Protein AF-A0AAR2JLX1-F1 (afdb_monomer_lite)

InterPro domains:
  IPR000210 BTB/POZ domain [PF00651] (25-121)
  IPR000210 BTB/POZ domain [PS50097] (27-94)
  IPR000210 BTB/POZ domain [SM00225] (27-125)
  IPR011333 SKP1/BTB/POZ domain superfamily [G3DSA:3.30.710.10] (9-150)
  IPR011333 SKP1/BTB/POZ domain superfamily [SSF54695] (21-119)

Radius of gyration: 17.94 Å; chains: 1; bounding box: 48×39×55 Å

pLDDT: mean 76.97, std 19.54, range [30.83, 98.06]

Structure (mmCIF, N/CA/C/O backbone):
data_AF-A0AAR2JLX1-F1
#
_entry.id   AF-A0AAR2JLX1-F1
#
loop_
_atom_site.group_PDB
_atom_site.id
_atom_site.type_symbol
_atom_site.label_atom_id
_atom_site.label_alt_id
_atom_site.label_comp_id
_atom_site.label_asym_id
_atom_site.label_entity_id
_atom_site.label_seq_id
_atom_site.pdbx_PDB_ins_code
_atom_site.Cartn_x
_atom_site.Cartn_y
_atom_site.Cartn_z
_atom_site.occupancy
_atom_site.B_iso_or_equiv
_atom_site.auth_seq_id
_atom_site.auth_comp_id
_atom_site.auth_asym_id
_atom_site.auth_atom_id
_atom_site.pdbx_PDB_model_num
ATOM 1 N N . MET A 1 1 ? 3.690 -23.179 -6.902 1.00 33.06 1 MET A N 1
ATOM 2 C CA . MET A 1 1 ? 3.798 -23.448 -5.448 1.00 33.06 1 MET A CA 1
ATOM 3 C C . MET A 1 1 ? 4.817 -22.566 -4.712 1.00 33.06 1 MET A C 1
ATOM 5 O O . MET A 1 1 ? 4.904 -22.692 -3.502 1.00 33.06 1 MET A O 1
ATOM 9 N N . VAL A 1 2 ? 5.543 -21.647 -5.371 1.00 32.19 2 VAL A N 1
ATOM 10 C CA . VAL A 1 2 ? 6.585 -20.828 -4.705 1.00 32.19 2 VAL A CA 1
ATOM 11 C C . VAL A 1 2 ? 6.014 -19.586 -3.993 1.00 32.19 2 VAL A C 1
ATOM 13 O O . VAL A 1 2 ? 6.498 -19.201 -2.936 1.00 32.19 2 VAL A O 1
ATOM 16 N N . LEU A 1 3 ? 4.914 -19.010 -4.496 1.00 37.53 3 LEU A N 1
ATOM 17 C CA . LEU A 1 3 ? 4.329 -17.784 -3.928 1.00 37.53 3 LEU A CA 1
ATOM 18 C C . LEU A 1 3 ? 3.650 -17.993 -2.561 1.00 37.53 3 LEU A C 1
ATOM 20 O O . LEU A 1 3 ? 3.734 -17.117 -1.711 1.00 37.53 3 LEU A O 1
ATOM 24 N N . GLN A 1 4 ? 3.051 -19.159 -2.290 1.00 32.75 4 GLN A N 1
ATOM 25 C CA . GLN A 1 4 ? 2.422 -19.431 -0.983 1.00 32.75 4 GLN A CA 1
ATOM 26 C C . GLN A 1 4 ? 3.440 -19.464 0.172 1.00 32.75 4 GLN A C 1
ATOM 28 O O . GLN A 1 4 ? 3.112 -19.062 1.285 1.00 32.75 4 GLN A O 1
ATOM 33 N N . GLY A 1 5 ? 4.683 -19.887 -0.093 1.00 30.83 5 GLY A N 1
ATOM 34 C CA . GLY A 1 5 ? 5.767 -19.858 0.896 1.00 30.83 5 GLY A CA 1
ATOM 35 C C . GLY A 1 5 ? 6.330 -18.455 1.144 1.00 30.83 5 GLY A C 1
ATOM 36 O O . GLY A 1 5 ? 6.762 -18.161 2.255 1.00 30.83 5 GLY A O 1
ATOM 37 N N . PHE A 1 6 ? 6.269 -17.575 0.139 1.00 41.97 6 PHE A N 1
ATOM 38 C CA . PHE A 1 6 ? 6.810 -16.214 0.208 1.00 41.97 6 PHE A CA 1
ATOM 39 C C . PHE A 1 6 ? 5.952 -15.268 1.058 1.00 41.97 6 PHE A C 1
ATOM 41 O O . PHE A 1 6 ? 6.485 -14.396 1.736 1.00 41.97 6 PHE A O 1
ATOM 48 N N . PHE A 1 7 ? 4.628 -15.450 1.066 1.00 38.84 7 PHE A N 1
ATOM 49 C CA . PHE A 1 7 ? 3.720 -14.584 1.827 1.00 38.84 7 PHE A CA 1
ATOM 50 C C . PHE A 1 7 ? 3.651 -14.933 3.327 1.00 38.84 7 PHE A C 1
ATOM 52 O O . PHE A 1 7 ? 3.468 -14.043 4.153 1.00 38.84 7 PHE A O 1
ATOM 59 N N . LEU A 1 8 ? 3.859 -16.200 3.712 1.00 36.78 8 LEU A N 1
ATOM 60 C CA . LEU A 1 8 ? 3.614 -16.676 5.086 1.00 36.78 8 LEU A CA 1
ATOM 61 C C . LEU A 1 8 ? 4.825 -16.605 6.039 1.00 36.78 8 LEU A C 1
ATOM 63 O O . LEU A 1 8 ? 4.648 -16.769 7.245 1.00 36.78 8 LEU A O 1
ATOM 67 N N . GLN A 1 9 ? 6.045 -16.336 5.558 1.00 33.31 9 GLN A N 1
ATOM 68 C CA . GLN A 1 9 ? 7.244 -16.294 6.419 1.00 33.31 9 GLN A CA 1
ATOM 69 C C . GLN A 1 9 ? 7.570 -14.911 7.019 1.00 33.31 9 GLN A C 1
ATOM 71 O O . GLN A 1 9 ? 8.511 -14.786 7.803 1.00 33.31 9 GLN A O 1
ATOM 76 N N . ASN A 1 10 ? 6.778 -13.874 6.726 1.00 39.72 10 ASN A N 1
ATOM 77 C CA . ASN A 1 10 ? 7.128 -12.477 7.030 1.00 39.72 10 ASN A CA 1
ATOM 78 C C . ASN A 1 10 ? 6.627 -11.938 8.382 1.00 39.72 10 ASN A C 1
ATOM 80 O O . ASN A 1 10 ? 6.617 -10.731 8.608 1.00 39.72 10 ASN A O 1
ATOM 84 N N . HIS A 1 11 ? 6.281 -12.809 9.333 1.00 36.25 11 HIS A N 1
ATOM 85 C CA . HIS A 1 11 ? 5.738 -12.424 10.646 1.00 36.25 11 HIS A CA 1
ATOM 86 C C . HIS A 1 11 ? 6.759 -11.729 11.591 1.00 36.25 11 HIS A C 1
ATOM 88 O O . HIS A 1 11 ? 6.508 -11.569 12.787 1.00 36.25 11 HIS A O 1
ATOM 94 N N . LYS A 1 12 ? 7.948 -11.330 11.110 1.00 34.88 12 LYS A N 1
ATOM 95 C CA . LYS A 1 12 ? 8.957 -10.650 11.944 1.00 34.88 12 LYS A CA 1
ATOM 96 C C . LYS A 1 12 ? 9.954 -9.791 11.155 1.00 34.88 12 LYS A C 1
ATOM 98 O O . LYS A 1 12 ? 11.158 -9.925 11.351 1.00 34.88 12 LYS A O 1
ATOM 103 N N . PHE A 1 13 ? 9.463 -8.942 10.250 1.00 40.19 13 PHE A N 1
ATOM 104 C CA . PHE A 1 13 ? 10.321 -8.077 9.419 1.00 40.19 13 PHE A CA 1
ATOM 105 C C . PHE A 1 13 ? 10.056 -6.574 9.539 1.00 40.19 13 PHE A C 1
ATOM 107 O O . PHE A 1 13 ? 10.553 -5.789 8.737 1.00 40.19 13 PHE A O 1
ATOM 114 N N . TYR A 1 14 ? 9.326 -6.156 10.569 1.00 44.81 14 TYR A N 1
ATOM 115 C CA . TYR A 1 14 ? 9.244 -4.749 10.937 1.00 44.81 14 TYR A CA 1
ATOM 116 C C . TYR A 1 14 ? 10.029 -4.548 12.229 1.00 44.81 14 TYR A C 1
ATOM 118 O O . TYR A 1 14 ? 9.744 -5.203 13.229 1.00 44.81 14 TYR A O 1
ATOM 126 N N . ILE A 1 15 ? 10.998 -3.630 12.177 1.00 41.47 15 ILE A N 1
ATOM 127 C CA . ILE A 1 15 ? 11.970 -3.279 13.226 1.00 41.47 15 ILE A CA 1
ATOM 128 C C . ILE A 1 15 ? 13.184 -4.225 13.273 1.00 41.47 15 ILE A C 1
ATOM 130 O O . ILE A 1 15 ? 13.282 -5.076 14.144 1.00 41.47 15 ILE A O 1
ATOM 134 N N . ASP A 1 16 ? 14.094 -4.097 12.300 1.00 33.53 16 ASP A N 1
ATOM 135 C CA . ASP A 1 16 ? 15.551 -4.034 12.530 1.00 33.53 16 ASP A CA 1
ATOM 136 C C . ASP A 1 16 ? 16.298 -3.942 11.186 1.00 33.53 16 ASP A C 1
ATOM 138 O O . ASP A 1 16 ? 16.242 -4.852 10.357 1.00 33.53 16 ASP A O 1
ATOM 142 N N . ASN A 1 17 ? 17.056 -2.853 10.990 1.00 38.09 17 ASN A N 1
ATOM 143 C CA . ASN A 1 17 ? 17.888 -2.586 9.800 1.00 38.09 17 ASN A CA 1
ATOM 144 C C . ASN A 1 17 ? 18.888 -3.713 9.461 1.00 38.09 17 ASN A C 1
ATOM 146 O O . ASN A 1 17 ? 19.422 -3.747 8.360 1.00 38.09 17 ASN A O 1
ATOM 150 N N . ALA A 1 18 ? 19.157 -4.638 10.387 1.00 36.41 18 ALA A N 1
ATOM 151 C CA . ALA A 1 18 ? 20.215 -5.638 10.264 1.00 36.41 18 ALA A CA 1
ATOM 152 C C . ALA A 1 18 ? 19.806 -6.943 9.547 1.00 36.41 18 ALA A C 1
ATOM 154 O O . ALA A 1 18 ? 20.678 -7.751 9.239 1.00 36.41 18 ALA A O 1
ATOM 155 N N . ARG A 1 19 ? 18.510 -7.186 9.280 1.00 36.75 19 ARG A N 1
ATOM 156 C CA . ARG A 1 19 ? 18.042 -8.402 8.566 1.00 36.75 19 ARG A CA 1
ATOM 157 C C . ARG A 1 19 ? 17.584 -8.157 7.127 1.00 36.75 19 ARG A C 1
ATOM 159 O O . ARG A 1 19 ? 17.249 -9.117 6.441 1.00 36.75 19 ARG A O 1
ATOM 166 N N . LEU A 1 20 ? 17.590 -6.906 6.664 1.00 42.59 20 LEU A N 1
ATOM 167 C CA . LEU A 1 20 ? 17.140 -6.530 5.317 1.00 42.59 20 LEU A CA 1
ATOM 168 C C . LEU A 1 20 ? 18.064 -7.037 4.201 1.00 42.59 20 LEU A C 1
ATOM 170 O O . LEU A 1 20 ? 17.582 -7.284 3.103 1.00 42.59 20 LEU A O 1
ATOM 174 N N . GLU A 1 21 ? 19.347 -7.269 4.481 1.00 43.56 21 GLU A N 1
ATOM 175 C CA . GLU A 1 21 ? 20.364 -7.637 3.478 1.00 43.56 21 GLU A CA 1
ATOM 176 C C . GLU A 1 21 ? 20.037 -8.899 2.662 1.00 43.56 21 GLU A C 1
ATOM 178 O O . GLU A 1 21 ? 20.562 -9.069 1.567 1.00 43.56 21 GLU A O 1
ATOM 183 N N . GLN A 1 22 ? 19.176 -9.795 3.160 1.00 40.12 22 GLN A N 1
ATOM 184 C CA . GLN A 1 22 ? 18.898 -11.049 2.458 1.00 40.12 22 GLN A CA 1
ATOM 185 C C . GLN A 1 22 ? 17.761 -10.943 1.427 1.00 40.12 22 GLN A C 1
ATOM 187 O O . GLN A 1 22 ? 17.756 -11.733 0.489 1.00 40.12 22 GLN A O 1
ATOM 192 N N . TRP A 1 23 ? 16.842 -9.972 1.558 1.00 42.66 23 TRP A N 1
ATOM 193 C CA . TRP A 1 23 ? 15.663 -9.805 0.680 1.00 42.66 23 TRP A CA 1
ATOM 194 C C . TRP A 1 23 ? 15.434 -8.355 0.199 1.00 42.66 23 TRP A C 1
ATOM 196 O O . TRP A 1 23 ? 14.462 -8.087 -0.504 1.00 42.66 23 TRP A O 1
ATOM 206 N N . SER A 1 24 ? 16.332 -7.415 0.525 1.00 49.94 24 SER A N 1
ATOM 207 C CA . SER A 1 24 ? 16.341 -6.037 -0.004 1.00 49.94 24 SER A CA 1
ATOM 208 C C . SER A 1 24 ? 16.634 -5.961 -1.505 1.00 49.94 24 SER A C 1
ATOM 210 O O . SER A 1 24 ? 16.338 -4.942 -2.132 1.00 49.94 24 SER A O 1
ATOM 212 N N . VAL A 1 25 ? 17.176 -7.042 -2.078 1.00 51.28 25 VAL A N 1
ATOM 213 C CA . VAL A 1 25 ? 17.671 -7.138 -3.461 1.00 51.28 25 VAL A CA 1
ATOM 214 C C . VAL A 1 25 ? 16.597 -6.814 -4.508 1.00 51.28 25 VAL A C 1
ATOM 216 O O . VAL A 1 25 ? 16.942 -6.327 -5.578 1.00 51.28 25 VAL A O 1
ATOM 219 N N . LEU A 1 26 ? 15.307 -6.976 -4.187 1.00 63.28 26 LEU A N 1
ATOM 220 C CA . LEU A 1 26 ? 14.201 -6.763 -5.133 1.00 63.28 26 LEU A CA 1
ATOM 221 C C . LEU A 1 26 ? 13.278 -5.585 -4.786 1.00 63.28 26 LEU A C 1
ATOM 223 O O . LEU A 1 26 ? 12.247 -5.387 -5.437 1.00 63.28 26 LEU A O 1
ATOM 227 N N . THR A 1 27 ? 13.604 -4.801 -3.752 1.00 77.81 27 THR A N 1
ATOM 228 C CA . THR A 1 27 ? 12.799 -3.615 -3.429 1.00 77.81 27 THR A CA 1
ATOM 229 C C . THR A 1 27 ? 13.052 -2.510 -4.455 1.00 77.81 27 THR A C 1
ATOM 231 O O . THR A 1 27 ? 14.130 -1.925 -4.543 1.00 77.81 27 THR A O 1
ATOM 234 N N . ASP A 1 28 ? 12.032 -2.223 -5.255 1.00 85.56 28 ASP A N 1
ATOM 235 C CA . ASP A 1 28 ? 12.067 -1.286 -6.379 1.00 85.56 28 ASP A CA 1
ATOM 236 C C . ASP A 1 28 ? 11.231 -0.018 -6.129 1.00 85.56 28 ASP A C 1
ATOM 238 O O . ASP A 1 28 ? 11.187 0.869 -6.983 1.00 85.56 28 ASP A O 1
ATOM 242 N N . LEU A 1 29 ? 10.610 0.102 -4.947 1.00 88.88 29 LEU A N 1
ATOM 243 C CA . LEU A 1 29 ? 9.874 1.281 -4.493 1.00 88.88 29 LEU A CA 1
ATOM 244 C C . LEU A 1 29 ? 10.415 1.800 -3.156 1.00 88.88 29 LEU A C 1
ATOM 246 O O . LEU A 1 29 ? 10.454 1.082 -2.157 1.00 88.88 29 LEU A O 1
ATOM 250 N N . THR A 1 30 ? 10.758 3.088 -3.124 1.00 91.81 30 THR A N 1
ATOM 251 C CA . THR A 1 30 ? 11.091 3.835 -1.905 1.00 91.81 30 THR A CA 1
ATOM 252 C C . THR A 1 30 ? 9.988 4.843 -1.582 1.00 91.81 30 THR A C 1
ATOM 254 O O . THR A 1 30 ? 9.637 5.687 -2.403 1.00 91.81 30 THR A O 1
ATOM 257 N N . LEU A 1 31 ? 9.450 4.775 -0.368 1.00 92.44 31 LEU A N 1
ATOM 258 C CA . LEU A 1 31 ? 8.430 5.675 0.169 1.00 92.44 31 LEU A CA 1
ATOM 259 C C . LEU A 1 31 ? 9.104 6.612 1.171 1.00 92.44 31 LEU A C 1
ATOM 261 O O . LEU A 1 31 ? 9.672 6.141 2.154 1.00 92.44 31 LEU A O 1
ATOM 265 N N . VAL A 1 32 ? 9.075 7.922 0.931 1.00 92.88 32 VAL A N 1
ATOM 266 C CA . VAL A 1 32 ? 9.824 8.913 1.725 1.00 92.88 32 VAL A CA 1
ATOM 267 C C . VAL A 1 32 ? 8.864 9.824 2.482 1.00 92.88 32 VAL A C 1
ATOM 269 O O . VAL A 1 32 ? 8.021 10.473 1.871 1.00 92.88 32 VAL A O 1
ATOM 272 N N . LEU A 1 33 ? 9.022 9.910 3.802 1.00 90.62 33 LEU A N 1
ATOM 273 C CA . LEU A 1 33 ? 8.297 10.831 4.684 1.00 90.62 33 LEU A CA 1
ATOM 274 C C . LEU A 1 33 ? 9.082 12.140 4.886 1.00 90.62 33 LEU A C 1
ATOM 276 O O . LEU A 1 33 ? 10.298 12.186 4.699 1.00 90.62 33 LEU A O 1
ATOM 280 N N . GLU A 1 34 ? 8.411 13.200 5.351 1.00 81.06 34 GLU A N 1
ATOM 281 C CA . GLU A 1 34 ? 9.002 14.547 5.489 1.00 81.06 34 GLU A CA 1
ATOM 282 C C . GLU A 1 34 ? 10.263 14.620 6.367 1.00 81.06 34 GLU A C 1
ATOM 284 O O . GLU A 1 34 ? 11.143 15.441 6.126 1.00 81.06 34 GLU A O 1
ATOM 289 N N . LYS A 1 35 ? 10.397 13.747 7.372 1.00 76.50 35 LYS A N 1
ATOM 290 C CA . LYS A 1 35 ? 11.543 13.746 8.304 1.00 76.50 35 LYS A CA 1
ATOM 291 C C . LYS A 1 35 ? 12.742 12.924 7.811 1.00 76.50 35 LYS A C 1
ATOM 293 O O . LYS A 1 35 ? 13.600 12.563 8.610 1.00 76.50 35 LYS A O 1
ATOM 298 N N . GLY A 1 36 ? 12.777 12.570 6.526 1.00 74.06 36 GLY A N 1
ATOM 299 C CA . GLY A 1 36 ? 13.824 11.723 5.943 1.00 74.06 36 GLY A CA 1
ATOM 300 C C . GLY A 1 36 ? 13.703 10.237 6.297 1.00 74.06 36 GLY A C 1
ATOM 301 O O . GLY A 1 36 ? 14.525 9.437 5.858 1.00 74.06 36 GLY A O 1
ATOM 302 N N . LEU A 1 37 ? 12.670 9.851 7.054 1.00 86.31 37 LEU A N 1
ATOM 303 C CA . LEU A 1 37 ? 12.321 8.449 7.256 1.00 86.31 37 LEU A CA 1
ATOM 304 C C . LEU A 1 37 ? 11.843 7.869 5.923 1.00 86.31 37 LEU A C 1
ATOM 306 O O . LEU A 1 37 ? 10.988 8.459 5.262 1.00 86.31 37 LEU A O 1
ATOM 310 N N . SER A 1 38 ? 12.387 6.721 5.537 1.00 86.88 38 SER A N 1
ATOM 311 C CA . SER A 1 38 ? 12.013 6.047 4.300 1.00 86.88 38 SER A CA 1
ATOM 312 C C . SER A 1 38 ? 11.724 4.573 4.530 1.00 86.88 38 SER A C 1
ATOM 314 O O . SER A 1 38 ? 12.248 3.960 5.458 1.00 86.88 38 SER A O 1
ATOM 316 N N . PHE A 1 39 ? 10.853 4.033 3.685 1.00 88.31 39 PHE A N 1
ATOM 317 C CA . PHE A 1 39 ? 10.459 2.633 3.669 1.00 88.31 39 PHE A CA 1
ATOM 318 C C . PHE A 1 39 ? 10.728 2.073 2.281 1.00 88.31 39 PHE A C 1
ATOM 320 O O . PHE A 1 39 ? 10.383 2.702 1.280 1.00 88.31 39 PHE A O 1
ATOM 327 N N . GLN A 1 40 ? 11.325 0.889 2.226 1.00 88.19 40 GLN A N 1
ATOM 328 C CA . GLN A 1 40 ? 11.505 0.146 0.986 1.00 88.19 40 GLN A CA 1
ATOM 329 C C . GLN A 1 40 ? 10.445 -0.946 0.884 1.00 88.19 40 GLN A C 1
ATOM 331 O O . GLN A 1 40 ? 10.089 -1.576 1.880 1.00 88.19 40 GLN A O 1
ATOM 336 N N . SER A 1 41 ? 9.911 -1.147 -0.317 1.00 86.75 41 SER A N 1
ATOM 337 C CA . SER A 1 41 ? 8.908 -2.172 -0.590 1.00 86.75 41 SER A CA 1
ATOM 338 C C . SER A 1 41 ? 8.998 -2.649 -2.038 1.00 86.75 41 SER A C 1
ATOM 340 O O . SER A 1 41 ? 9.588 -1.988 -2.892 1.00 86.75 41 SER A O 1
ATOM 342 N N . HIS A 1 42 ? 8.373 -3.788 -2.317 1.00 87.06 42 HIS A N 1
ATOM 343 C CA . HIS A 1 42 ? 8.111 -4.249 -3.670 1.00 87.06 42 HIS A CA 1
ATOM 344 C C . HIS A 1 42 ? 6.923 -3.465 -4.229 1.00 87.06 42 HIS A C 1
ATOM 346 O O . HIS A 1 42 ? 5.795 -3.577 -3.734 1.00 87.06 42 HIS A O 1
ATOM 352 N N . SER A 1 43 ? 7.179 -2.686 -5.275 1.00 89.88 43 SER A N 1
ATOM 353 C CA . SER A 1 43 ? 6.189 -1.883 -5.991 1.00 89.88 43 SER A CA 1
ATOM 354 C C . SER A 1 43 ? 4.954 -2.708 -6.353 1.00 89.88 43 SER A C 1
ATOM 356 O O . SER A 1 43 ? 3.835 -2.291 -6.079 1.00 89.88 43 SER A O 1
ATOM 358 N N . LEU A 1 44 ? 5.163 -3.920 -6.874 1.00 89.06 44 LEU A N 1
ATOM 359 C CA . LEU A 1 44 ? 4.118 -4.836 -7.325 1.00 89.06 44 LEU A CA 1
ATOM 360 C C . LEU A 1 44 ? 3.219 -5.326 -6.180 1.00 89.06 44 LEU A C 1
ATOM 362 O O . LEU A 1 44 ? 2.003 -5.416 -6.342 1.00 89.06 44 LEU A O 1
ATOM 366 N N . VAL A 1 45 ? 3.798 -5.604 -5.007 1.00 90.62 45 VAL A N 1
ATOM 367 C CA . VAL A 1 45 ? 3.031 -6.026 -3.823 1.00 90.62 45 VAL A CA 1
ATOM 368 C C . VAL A 1 45 ? 2.158 -4.877 -3.333 1.00 90.62 45 VAL A C 1
ATOM 370 O O . VAL A 1 45 ? 0.974 -5.072 -3.066 1.00 90.62 45 VAL A O 1
ATOM 373 N N . LEU A 1 46 ? 2.710 -3.662 -3.260 1.00 93.75 46 LEU A N 1
ATOM 374 C CA . LEU A 1 46 ? 1.925 -2.503 -2.845 1.00 93.75 46 LEU A CA 1
ATOM 375 C C . LEU A 1 46 ? 0.880 -2.120 -3.905 1.00 93.75 46 LEU A C 1
ATOM 377 O O . LEU A 1 46 ? -0.252 -1.803 -3.551 1.00 93.75 46 LEU A O 1
ATOM 381 N N . ALA A 1 47 ? 1.200 -2.231 -5.194 1.00 94.38 47 ALA A N 1
ATOM 382 C CA . ALA A 1 47 ? 0.256 -2.030 -6.290 1.00 94.38 47 ALA A CA 1
ATOM 383 C C . ALA A 1 47 ? -0.941 -2.982 -6.197 1.00 94.38 47 ALA A C 1
ATOM 385 O O . ALA A 1 47 ? -2.067 -2.563 -6.420 1.00 94.38 47 ALA A O 1
ATOM 386 N N . ALA A 1 48 ? -0.765 -4.230 -5.763 1.00 95.19 48 ALA A N 1
ATOM 387 C CA . ALA A 1 48 ? -1.878 -5.170 -5.597 1.00 95.19 48 ALA A CA 1
ATOM 388 C C . ALA A 1 48 ? -3.010 -4.656 -4.678 1.00 95.19 48 ALA A C 1
ATOM 390 O O . ALA A 1 48 ? -4.151 -5.130 -4.752 1.00 95.19 48 ALA A O 1
ATOM 391 N N . VAL A 1 49 ? -2.699 -3.695 -3.801 1.00 96.38 49 VAL A N 1
ATOM 392 C CA . VAL A 1 49 ? -3.653 -3.075 -2.874 1.00 96.38 49 VAL A CA 1
ATOM 393 C C . VAL A 1 49 ? -3.870 -1.576 -3.117 1.00 96.38 49 VAL A C 1
ATOM 395 O O . VAL A 1 49 ? -4.880 -1.051 -2.656 1.00 96.38 49 VAL A O 1
ATOM 398 N N . SER A 1 50 ? -2.956 -0.897 -3.818 1.00 97.69 50 SER A N 1
ATOM 399 C CA . SER A 1 50 ? -2.910 0.562 -3.985 1.00 97.69 50 SER A CA 1
ATOM 400 C C . SER A 1 50 ? -3.148 0.987 -5.431 1.00 97.69 50 SER A C 1
ATOM 402 O O . SER A 1 50 ? -2.332 0.712 -6.311 1.00 97.69 50 SER A O 1
ATOM 404 N N . THR A 1 51 ? -4.204 1.764 -5.670 1.00 96.12 51 THR A N 1
ATOM 405 C CA . THR A 1 51 ? -4.481 2.332 -6.999 1.00 96.12 51 THR A CA 1
ATOM 406 C C . THR A 1 51 ? -3.450 3.383 -7.410 1.00 96.12 51 THR A C 1
ATOM 408 O O . THR A 1 51 ? -3.160 3.533 -8.594 1.00 96.12 51 THR A O 1
ATOM 411 N N . VAL A 1 52 ? -2.869 4.103 -6.443 1.00 96.12 52 VAL A N 1
ATOM 412 C CA . VAL A 1 52 ? -1.819 5.102 -6.697 1.00 96.12 52 VAL A CA 1
ATOM 413 C C . VAL A 1 52 ? -0.559 4.423 -7.219 1.00 96.12 52 VAL A C 1
ATOM 415 O O . VAL A 1 52 ? -0.033 4.827 -8.253 1.00 96.12 52 VAL A O 1
ATOM 418 N N . ILE A 1 53 ? -0.105 3.358 -6.552 1.00 94.56 53 ILE A N 1
ATOM 419 C CA . ILE A 1 53 ? 1.101 2.639 -6.972 1.00 94.56 53 ILE A CA 1
ATOM 420 C C . ILE A 1 53 ? 0.861 1.854 -8.268 1.00 94.56 53 ILE A C 1
ATOM 422 O O . ILE A 1 53 ? 1.764 1.803 -9.096 1.00 94.56 53 ILE A O 1
ATOM 426 N N . GLN A 1 54 ? -0.343 1.310 -8.503 1.00 93.31 54 GLN A N 1
ATOM 427 C CA . GLN A 1 54 ? -0.691 0.717 -9.807 1.00 93.31 54 GLN A CA 1
ATOM 428 C C . GLN A 1 54 ? -0.510 1.715 -10.945 1.00 93.31 54 GLN A C 1
ATOM 430 O O . GLN A 1 54 ? 0.182 1.418 -11.915 1.00 93.31 54 GLN A O 1
ATOM 435 N N . LYS A 1 55 ? -1.091 2.912 -10.804 1.00 92.31 55 LYS A N 1
ATOM 436 C CA . LYS A 1 55 ? -0.977 3.957 -11.820 1.00 92.31 55 LYS A CA 1
ATOM 437 C C . LYS A 1 55 ? 0.480 4.358 -12.041 1.00 92.31 55 LYS A C 1
ATOM 439 O O . LYS A 1 55 ? 0.923 4.442 -13.180 1.00 92.31 55 LYS A O 1
ATOM 444 N N . MET A 1 56 ? 1.238 4.538 -10.958 1.00 91.25 56 MET A N 1
ATOM 445 C CA . MET A 1 56 ? 2.671 4.816 -11.054 1.00 91.25 56 MET A CA 1
ATOM 446 C C . MET A 1 56 ? 3.410 3.719 -11.828 1.00 91.25 56 MET A C 1
ATOM 448 O O . MET A 1 56 ? 4.219 4.043 -12.688 1.00 91.25 56 MET A O 1
ATOM 452 N N . LEU A 1 57 ? 3.130 2.440 -11.547 1.00 88.50 57 LEU A N 1
ATOM 453 C CA . LEU A 1 57 ? 3.724 1.298 -12.249 1.00 88.50 57 LEU A CA 1
ATOM 454 C C . LEU A 1 57 ? 3.370 1.238 -13.732 1.00 88.50 57 LEU A C 1
ATOM 456 O O . LEU A 1 57 ? 4.235 0.895 -14.531 1.00 88.50 57 LEU A O 1
ATOM 460 N N . GLN A 1 58 ? 2.142 1.586 -14.102 1.00 87.19 58 GLN A N 1
ATOM 461 C CA . GLN A 1 58 ? 1.711 1.639 -15.500 1.00 87.19 58 GLN A CA 1
ATOM 462 C C . GLN A 1 58 ? 2.384 2.784 -16.271 1.00 87.19 58 GLN A C 1
ATOM 464 O O . GLN A 1 58 ? 2.706 2.636 -17.444 1.00 87.19 58 GLN A O 1
ATOM 469 N N . GLU A 1 59 ? 2.617 3.920 -15.613 1.00 86.25 59 GLU A N 1
ATOM 470 C CA . GLU A 1 59 ? 3.252 5.111 -16.200 1.00 86.25 59 GLU A CA 1
ATOM 471 C C . GLU A 1 59 ? 4.787 5.095 -16.068 1.00 86.25 59 GLU A C 1
ATOM 473 O O . GLU A 1 59 ? 5.466 6.069 -16.401 1.00 86.25 59 GLU A O 1
ATOM 478 N N . ARG A 1 60 ? 5.347 4.001 -15.547 1.00 79.56 60 ARG A N 1
ATOM 479 C CA . ARG A 1 60 ? 6.757 3.890 -15.190 1.00 79.56 60 ARG A CA 1
ATOM 480 C C . ARG A 1 60 ? 7.671 3.995 -16.404 1.00 79.56 60 ARG A C 1
ATOM 482 O O . ARG A 1 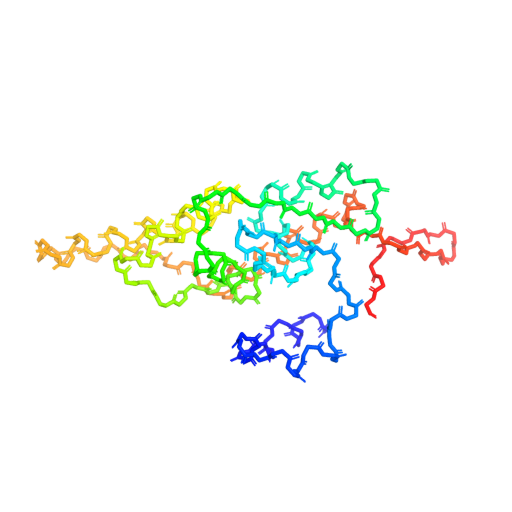60 ? 7.548 3.224 -17.348 1.00 79.56 60 ARG A O 1
ATOM 489 N N . THR A 1 61 ? 8.688 4.846 -16.290 1.00 68.88 61 THR A N 1
ATOM 490 C CA . THR A 1 61 ? 9.813 4.898 -17.238 1.00 68.88 61 THR A CA 1
ATOM 491 C C . THR A 1 61 ? 11.161 4.500 -16.627 1.00 68.88 61 THR A C 1
ATOM 493 O O . THR A 1 61 ? 12.095 4.231 -17.371 1.00 68.88 61 THR A O 1
ATOM 496 N N . GLU A 1 62 ? 11.290 4.468 -15.295 1.00 72.00 62 GLU A N 1
ATOM 497 C CA . GLU A 1 62 ? 12.562 4.225 -14.586 1.00 72.00 62 GLU A CA 1
ATOM 498 C C . GLU A 1 62 ? 12.533 2.956 -13.726 1.00 72.00 62 GLU A C 1
ATOM 500 O O . GLU A 1 62 ? 11.566 2.733 -13.005 1.00 72.00 62 GLU A O 1
ATOM 505 N N . GLU A 1 63 ? 13.627 2.189 -13.683 1.00 69.69 63 GLU A N 1
ATOM 506 C CA . GLU A 1 63 ? 13.775 0.930 -12.920 1.00 69.69 63 GLU A CA 1
ATOM 507 C C . GLU A 1 63 ? 13.698 1.050 -11.390 1.00 69.69 63 GLU A C 1
ATOM 509 O O . GLU A 1 63 ? 13.519 0.042 -10.703 1.00 69.69 63 GLU A O 1
ATOM 514 N N . LYS A 1 64 ? 13.753 2.258 -10.816 1.00 77.38 64 LYS A N 1
ATOM 515 C CA . LYS A 1 64 ? 13.508 2.491 -9.381 1.00 77.38 64 LYS A CA 1
ATOM 516 C C . LYS A 1 64 ? 12.488 3.597 -9.185 1.00 77.38 64 LYS A C 1
ATOM 518 O O . LYS A 1 64 ? 12.576 4.645 -9.805 1.00 77.38 64 LYS A O 1
ATOM 523 N N . MET A 1 65 ? 11.517 3.359 -8.312 1.00 86.38 65 MET A N 1
ATOM 524 C CA . MET A 1 65 ? 10.478 4.326 -7.981 1.00 86.38 65 MET A CA 1
ATOM 525 C C . MET A 1 65 ? 10.731 4.974 -6.634 1.00 86.38 65 MET A C 1
ATOM 527 O O . MET A 1 65 ? 11.088 4.315 -5.658 1.00 86.38 65 MET A O 1
ATOM 531 N N . CYS A 1 66 ? 10.468 6.273 -6.566 1.00 89.81 66 CYS A N 1
ATOM 532 C CA . CYS A 1 66 ? 10.471 7.024 -5.324 1.00 89.81 66 CYS A CA 1
ATOM 533 C C . CYS A 1 66 ? 9.180 7.836 -5.224 1.00 89.81 66 CYS A C 1
ATOM 535 O O . CYS A 1 66 ? 8.878 8.632 -6.112 1.00 89.81 66 CYS A O 1
ATOM 537 N N . LEU A 1 67 ? 8.429 7.647 -4.140 1.00 92.44 67 LEU A N 1
ATOM 538 C CA . LEU A 1 67 ? 7.235 8.428 -3.836 1.00 92.44 67 LEU A CA 1
ATOM 539 C C . LEU A 1 67 ? 7.447 9.179 -2.523 1.00 92.44 67 LEU A C 1
ATOM 541 O O . LEU A 1 67 ? 7.618 8.581 -1.460 1.00 92.44 67 LEU A O 1
ATOM 545 N N . ARG A 1 68 ? 7.421 10.511 -2.604 1.00 94.06 68 ARG A N 1
ATOM 546 C CA . ARG A 1 68 ? 7.404 11.384 -1.427 1.00 94.06 68 ARG A CA 1
ATOM 547 C C . ARG A 1 68 ? 5.970 11.502 -0.936 1.00 94.06 68 ARG A C 1
ATOM 549 O O . ARG A 1 68 ? 5.097 11.916 -1.690 1.00 94.06 68 ARG A O 1
ATOM 556 N N . LEU A 1 69 ? 5.752 11.111 0.309 1.00 94.50 69 LEU A N 1
ATOM 557 C CA . LEU A 1 69 ? 4.448 11.101 0.951 1.00 94.50 69 LEU A CA 1
ATOM 558 C C . LEU A 1 69 ? 4.156 12.463 1.581 1.00 94.50 69 LEU A C 1
ATOM 560 O O . LEU A 1 69 ? 5.071 13.156 2.032 1.00 94.50 69 LEU A O 1
ATOM 564 N N . GLY A 1 70 ? 2.877 12.830 1.618 1.00 92.50 70 GLY A N 1
ATOM 565 C CA . GLY A 1 70 ? 2.422 14.073 2.230 1.00 92.50 70 GLY A CA 1
ATOM 566 C C . GLY A 1 70 ? 2.558 14.078 3.762 1.00 92.50 70 GLY A C 1
ATOM 567 O O . GLY A 1 70 ? 2.638 13.007 4.378 1.00 92.50 70 GLY A O 1
ATOM 568 N N . PRO A 1 71 ? 2.564 15.268 4.395 1.00 92.88 71 PRO A N 1
ATOM 569 C CA . PRO A 1 71 ? 2.678 15.438 5.852 1.00 92.88 71 PRO A CA 1
ATOM 570 C C . PRO A 1 71 ? 1.599 14.705 6.663 1.00 92.88 71 PRO A C 1
ATOM 572 O O . PRO A 1 71 ? 1.774 14.431 7.850 1.00 92.88 71 PRO A O 1
ATOM 575 N N . GLU A 1 72 ? 0.457 14.406 6.049 1.00 93.50 72 GLU A N 1
ATOM 576 C CA . GLU A 1 72 ? -0.663 13.693 6.652 1.00 93.50 72 GLU A CA 1
ATOM 577 C C . GLU A 1 72 ? -0.391 12.201 6.880 1.00 93.50 72 GLU A C 1
ATOM 579 O O . GLU A 1 72 ? -1.074 11.579 7.702 1.00 93.50 72 GLU A O 1
ATOM 584 N N . VAL A 1 73 ? 0.587 11.627 6.173 1.00 94.88 73 VAL A N 1
ATOM 585 C CA . VAL A 1 73 ? 0.937 10.211 6.279 1.00 94.88 73 VAL A CA 1
ATOM 586 C C . VAL A 1 73 ? 1.919 10.029 7.430 1.00 94.88 73 VAL A C 1
ATOM 588 O O . VAL A 1 73 ? 3.060 10.479 7.379 1.00 94.88 73 VAL A O 1
ATOM 591 N N . SER A 1 74 ? 1.490 9.347 8.493 1.00 92.50 74 SER A N 1
ATOM 592 C CA . SER A 1 74 ? 2.388 8.989 9.593 1.00 92.50 74 SER A CA 1
ATOM 593 C C . SER A 1 74 ? 3.169 7.708 9.275 1.00 92.50 74 SER A C 1
ATOM 595 O O . SER A 1 74 ? 2.716 6.856 8.509 1.00 92.50 74 SER A O 1
ATOM 597 N N . GLY A 1 75 ? 4.328 7.528 9.920 1.00 90.12 75 GLY A N 1
ATOM 598 C CA . GLY A 1 75 ? 5.098 6.282 9.821 1.00 90.12 75 GLY A CA 1
ATOM 599 C C . GLY A 1 75 ? 4.321 5.054 10.309 1.00 90.12 75 GLY A C 1
ATOM 600 O O . GLY A 1 75 ? 4.453 3.983 9.726 1.00 90.12 75 GLY A O 1
ATOM 601 N N . LEU A 1 76 ? 3.457 5.216 11.316 1.00 90.62 76 LEU A N 1
ATOM 602 C CA . LEU A 1 76 ? 2.557 4.162 11.790 1.00 90.62 76 LEU A CA 1
ATOM 603 C C . LEU A 1 76 ? 1.497 3.818 10.740 1.00 90.62 76 LEU A C 1
ATOM 605 O O . LEU A 1 76 ? 1.340 2.646 10.407 1.00 90.62 76 LEU A O 1
ATOM 609 N N . GLY A 1 77 ? 0.803 4.818 10.185 1.00 92.81 77 GLY A N 1
ATOM 610 C CA . GLY A 1 77 ? -0.219 4.587 9.164 1.00 92.81 77 GLY A CA 1
ATOM 611 C C . GLY A 1 77 ? 0.365 3.911 7.924 1.00 92.81 77 GLY A C 1
ATOM 612 O O . GLY A 1 77 ? -0.210 2.955 7.408 1.00 92.81 77 GLY A O 1
ATOM 613 N N . LEU A 1 78 ? 1.551 4.352 7.499 1.00 93.69 78 LEU A N 1
ATOM 614 C CA . LEU A 1 78 ? 2.287 3.732 6.402 1.00 93.69 78 LEU A CA 1
ATOM 615 C C . LEU A 1 78 ? 2.684 2.284 6.710 1.00 93.69 78 LEU A C 1
ATOM 617 O O . LEU A 1 78 ? 2.491 1.408 5.870 1.00 93.69 78 LEU A O 1
ATOM 621 N N . SER A 1 79 ? 3.208 2.027 7.911 1.00 90.75 79 SER A N 1
ATOM 622 C CA . SER A 1 79 ? 3.625 0.679 8.318 1.00 90.75 79 SER A CA 1
ATOM 623 C C . SER A 1 79 ? 2.449 -0.293 8.323 1.00 90.75 79 SER A C 1
ATOM 625 O O . SER A 1 79 ? 2.589 -1.400 7.822 1.00 90.75 79 SER A O 1
ATOM 627 N N . ALA A 1 80 ? 1.278 0.133 8.802 1.00 91.56 80 ALA A N 1
ATOM 628 C CA . ALA A 1 80 ? 0.069 -0.688 8.794 1.00 91.56 80 ALA A CA 1
ATOM 629 C C . ALA A 1 80 ? -0.438 -0.987 7.372 1.00 91.56 80 ALA A C 1
ATOM 631 O O . ALA A 1 80 ? -0.855 -2.106 7.082 1.00 91.56 80 ALA A O 1
ATOM 632 N N . VAL A 1 81 ? -0.380 -0.010 6.458 1.00 94.69 81 VAL A N 1
ATOM 633 C CA . VAL A 1 81 ? -0.729 -0.238 5.045 1.00 94.69 81 VAL A CA 1
ATOM 634 C C . VAL A 1 81 ? 0.228 -1.243 4.401 1.00 94.69 81 VAL A C 1
ATOM 636 O O . VAL A 1 81 ? -0.213 -2.123 3.661 1.00 94.69 81 VAL A O 1
ATOM 639 N N . LEU A 1 82 ? 1.528 -1.137 4.687 1.00 92.00 82 LEU A N 1
ATOM 640 C CA . LEU A 1 82 ? 2.514 -2.092 4.187 1.00 92.00 82 LEU A CA 1
ATOM 641 C C . LEU A 1 82 ? 2.305 -3.482 4.803 1.00 92.00 82 LEU A C 1
ATOM 643 O O . LEU A 1 82 ? 2.267 -4.463 4.069 1.00 92.00 82 LEU A O 1
ATOM 647 N N . GLU A 1 83 ? 2.102 -3.582 6.117 1.00 89.19 83 GLU A N 1
ATOM 648 C CA . GLU A 1 83 ? 1.762 -4.838 6.797 1.00 89.19 83 GLU A CA 1
ATOM 649 C C . GLU A 1 83 ? 0.553 -5.508 6.137 1.00 89.19 83 GLU A C 1
ATOM 651 O O . GLU A 1 83 ? 0.617 -6.689 5.790 1.00 89.19 83 GLU A O 1
ATOM 656 N N . PHE A 1 84 ? -0.509 -4.746 5.871 1.00 92.62 84 PHE A N 1
ATOM 657 C CA . PHE A 1 84 ? -1.680 -5.243 5.159 1.00 92.62 84 PHE A CA 1
ATOM 658 C C . PHE A 1 84 ? -1.346 -5.742 3.752 1.00 92.62 84 PHE A C 1
ATOM 660 O O . PHE A 1 84 ? -1.802 -6.817 3.367 1.00 92.62 84 PHE A O 1
ATOM 667 N N . ALA A 1 85 ? -0.527 -5.018 2.986 1.00 91.38 85 A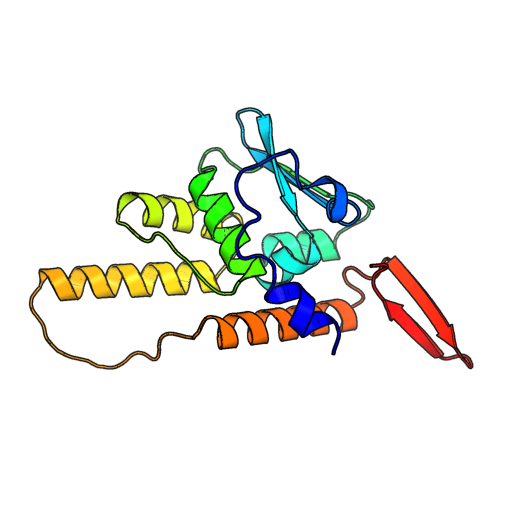LA A N 1
A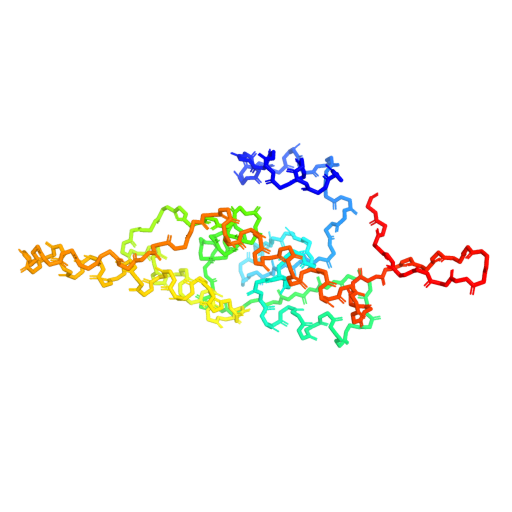TOM 668 C CA . ALA A 1 85 ? -0.138 -5.443 1.642 1.00 91.38 85 ALA A CA 1
ATOM 669 C C . ALA A 1 85 ? 0.584 -6.806 1.641 1.00 91.38 85 ALA A C 1
ATOM 671 O O . ALA A 1 85 ? 0.353 -7.619 0.747 1.00 91.38 85 ALA A O 1
ATOM 672 N N . TYR A 1 86 ? 1.411 -7.077 2.657 1.00 87.00 86 TYR A N 1
ATOM 673 C CA . TYR A 1 86 ? 2.172 -8.328 2.769 1.00 87.00 86 TYR A CA 1
ATOM 674 C C . TYR A 1 86 ? 1.438 -9.463 3.484 1.00 87.00 86 TYR A C 1
ATOM 676 O O . TYR A 1 86 ? 1.787 -10.621 3.276 1.00 87.00 86 TYR A O 1
ATOM 684 N N . THR A 1 87 ? 0.455 -9.169 4.334 1.00 84.81 87 THR A N 1
ATOM 685 C CA . THR A 1 87 ? -0.162 -10.186 5.209 1.00 84.81 87 THR A CA 1
ATOM 686 C C . THR A 1 87 ? -1.668 -10.331 5.027 1.00 84.81 87 THR A C 1
ATOM 688 O O . THR A 1 87 ? -2.247 -11.309 5.490 1.00 84.81 87 THR A O 1
ATOM 691 N N . GLY A 1 88 ? -2.317 -9.369 4.370 1.00 87.38 88 GLY A N 1
ATOM 692 C CA . GLY A 1 88 ? -3.774 -9.268 4.315 1.00 87.38 88 GLY A CA 1
ATOM 693 C C . GLY A 1 88 ? -4.409 -8.895 5.657 1.00 87.38 88 GLY A C 1
ATOM 694 O O . GLY A 1 88 ? -5.633 -8.854 5.753 1.00 87.38 88 GLY A O 1
ATOM 695 N N . ASN A 1 89 ? -3.608 -8.623 6.692 1.00 86.00 89 ASN A N 1
ATOM 696 C CA . ASN A 1 89 ? -4.074 -8.353 8.043 1.00 86.00 89 ASN A CA 1
ATOM 697 C C . ASN A 1 89 ? -3.781 -6.904 8.458 1.00 86.00 89 ASN A C 1
ATOM 699 O O . ASN A 1 89 ? -2.787 -6.314 8.045 1.00 86.00 89 ASN A O 1
ATOM 703 N N . LEU A 1 90 ? -4.643 -6.344 9.305 1.00 84.62 90 LEU A N 1
ATOM 704 C CA . LEU A 1 90 ? -4.416 -5.062 9.973 1.00 84.62 90 LEU A CA 1
ATOM 705 C C . LEU A 1 90 ? -4.419 -5.304 11.478 1.00 84.62 90 LEU A C 1
ATOM 707 O O . LEU A 1 90 ? -5.466 -5.593 12.065 1.00 84.62 90 LEU A O 1
ATOM 711 N N . THR A 1 91 ? -3.249 -5.210 12.104 1.00 75.69 91 THR A N 1
ATOM 712 C CA . THR A 1 91 ? -3.111 -5.330 13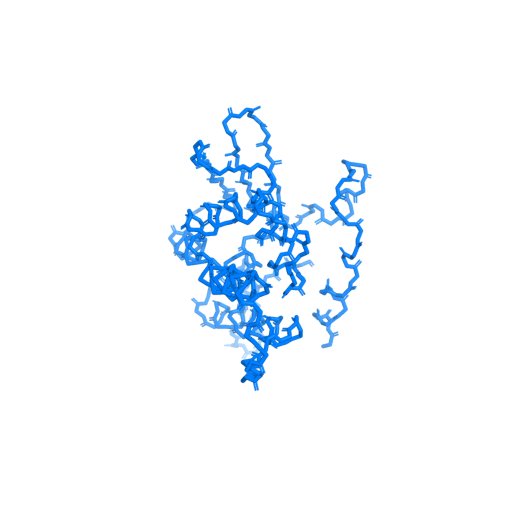.557 1.00 75.69 91 THR A CA 1
ATOM 713 C C . THR A 1 91 ? -3.096 -3.950 14.226 1.00 75.69 91 THR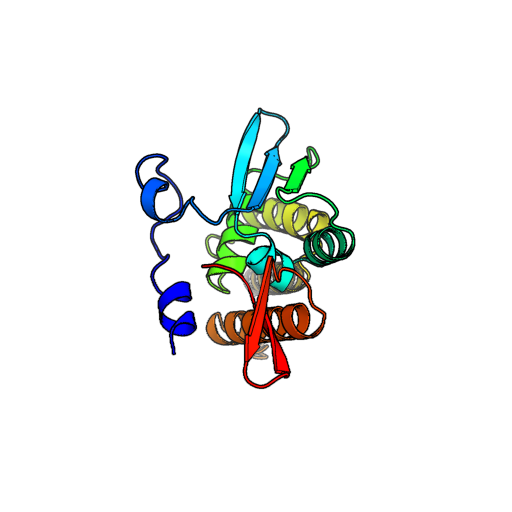 A C 1
ATOM 715 O O . THR A 1 91 ? -2.981 -2.917 13.571 1.00 75.69 91 THR A O 1
ATOM 718 N N . GLY A 1 92 ? -3.291 -3.904 15.550 1.00 67.81 92 GLY A N 1
ATOM 719 C CA . GLY A 1 92 ? -3.104 -2.667 16.324 1.00 67.81 92 GLY A CA 1
ATOM 720 C C . GLY A 1 92 ? -4.139 -1.557 16.082 1.00 67.81 92 GLY A C 1
ATOM 721 O O . GLY A 1 92 ? -3.806 -0.379 16.181 1.00 67.81 92 GLY A O 1
ATOM 722 N N . LEU A 1 93 ? -5.393 -1.902 15.774 1.00 71.44 93 LEU A N 1
ATOM 723 C CA . LEU A 1 93 ? -6.473 -0.940 15.499 1.00 71.44 93 LEU A CA 1
ATOM 724 C C . LEU A 1 93 ? -7.089 -0.355 16.790 1.00 71.44 93 LEU A C 1
ATOM 726 O O . LEU A 1 93 ? -8.234 -0.648 17.147 1.00 71.44 93 LEU A O 1
ATOM 730 N N . ASP A 1 94 ? -6.363 0.505 17.503 1.00 78.12 94 ASP A N 1
ATOM 731 C CA . ASP A 1 94 ? -6.918 1.387 18.539 1.00 78.12 94 ASP A CA 1
ATOM 732 C C . ASP A 1 94 ? -7.537 2.668 17.927 1.00 78.12 94 ASP A C 1
ATOM 734 O O . ASP A 1 94 ? -7.778 2.732 16.724 1.00 78.12 94 ASP A O 1
ATOM 738 N N . ARG A 1 95 ? -8.000 3.631 18.739 1.00 73.50 95 ARG A N 1
ATOM 739 C CA . ARG A 1 95 ? -8.662 4.847 18.210 1.00 73.50 95 ARG A CA 1
ATOM 740 C C . ARG A 1 95 ? -7.677 5.821 17.558 1.00 73.50 95 ARG A C 1
ATOM 742 O O . ARG A 1 95 ? -8.051 6.482 16.595 1.00 73.50 95 ARG A O 1
ATOM 749 N N . GLU A 1 96 ? -6.469 5.939 18.095 1.00 78.50 96 GLU A N 1
ATOM 750 C CA . GLU A 1 96 ? -5.470 6.889 17.611 1.00 78.50 96 GLU A CA 1
ATOM 751 C C . GLU A 1 96 ? -4.785 6.352 16.350 1.00 78.50 96 GLU A C 1
ATOM 753 O O . GLU A 1 96 ? -4.616 7.089 15.375 1.00 78.50 96 GLU A O 1
ATOM 758 N N . SER A 1 97 ? -4.483 5.051 16.326 1.00 87.38 97 SER A N 1
ATOM 759 C CA . SER A 1 97 ? -3.899 4.385 15.163 1.00 87.38 97 SER A CA 1
ATOM 760 C C . SER A 1 97 ? -4.844 4.389 13.960 1.00 87.38 97 SER A C 1
ATOM 762 O O . SER A 1 97 ? -4.405 4.639 12.841 1.00 87.38 97 SER A O 1
ATOM 764 N N . LEU A 1 98 ? -6.153 4.213 14.169 1.00 91.81 98 LEU A N 1
ATOM 765 C CA . LEU A 1 98 ? -7.133 4.111 13.082 1.00 91.81 98 LEU A CA 1
ATOM 766 C C . LEU A 1 98 ? -7.178 5.370 12.204 1.00 91.81 98 LEU A C 1
ATOM 768 O O . LEU A 1 98 ? -7.126 5.260 10.980 1.00 91.81 98 LEU A O 1
ATOM 772 N N . ALA A 1 99 ? -7.178 6.562 12.806 1.00 93.19 99 ALA A N 1
ATOM 773 C CA . ALA A 1 99 ? -7.164 7.817 12.051 1.00 93.19 99 ALA A CA 1
ATOM 774 C C . ALA A 1 99 ? -5.874 7.989 11.228 1.00 93.19 99 ALA A C 1
ATOM 776 O O . ALA A 1 99 ? -5.891 8.543 10.128 1.00 93.19 99 ALA A O 1
ATOM 777 N N . GLN A 1 100 ? -4.740 7.515 11.749 1.00 94.25 100 GLN A N 1
ATOM 778 C CA . GLN A 1 100 ? -3.461 7.557 11.041 1.00 94.25 100 GLN A CA 1
ATOM 779 C C . GLN A 1 100 ? -3.428 6.569 9.866 1.00 94.25 100 GLN A C 1
ATOM 781 O O . GLN A 1 100 ? -2.959 6.917 8.782 1.00 94.25 100 GLN A O 1
ATOM 786 N N . ILE A 1 101 ? -3.973 5.366 10.064 1.00 95.06 101 ILE A N 1
ATOM 787 C CA . ILE A 1 101 ? -4.089 4.329 9.033 1.00 95.06 101 ILE A CA 1
ATOM 788 C C . ILE A 1 101 ? -5.017 4.794 7.911 1.00 95.06 101 ILE A C 1
ATOM 790 O O . ILE A 1 101 ? -4.655 4.683 6.744 1.00 95.06 101 ILE A O 1
ATOM 794 N N . GLN A 1 102 ? -6.164 5.396 8.239 1.00 95.62 102 GLN A N 1
ATOM 795 C CA . GLN A 1 102 ? -7.081 5.958 7.244 1.00 95.62 102 GLN A CA 1
ATOM 796 C C . GLN A 1 102 ? -6.425 7.041 6.388 1.00 95.62 102 GLN A C 1
ATOM 798 O O . GLN A 1 102 ? -6.591 7.027 5.173 1.00 95.62 102 GLN A O 1
ATOM 803 N N . LYS A 1 103 ? -5.659 7.962 6.989 1.00 96.25 103 LYS A N 1
ATOM 804 C CA . LYS A 1 103 ? -4.931 8.995 6.233 1.00 96.25 103 LYS A CA 1
ATOM 805 C C . LYS A 1 103 ? -3.927 8.378 5.262 1.00 96.25 103 LYS A C 1
ATOM 807 O O . LYS A 1 103 ? -3.909 8.756 4.096 1.00 96.25 103 LYS A O 1
ATOM 812 N N . ALA A 1 104 ? -3.140 7.402 5.719 1.00 96.56 104 ALA A N 1
ATOM 813 C CA . ALA A 1 104 ? -2.184 6.697 4.869 1.00 96.56 104 ALA A CA 1
ATOM 814 C C . ALA A 1 104 ? -2.878 5.919 3.739 1.00 96.56 104 ALA A C 1
ATOM 816 O O . ALA A 1 104 ? -2.467 6.008 2.585 1.00 96.56 104 ALA A O 1
ATOM 817 N N . ALA A 1 105 ? -3.953 5.195 4.055 1.00 97.44 105 ALA A N 1
ATOM 818 C CA . ALA A 1 105 ? -4.724 4.421 3.090 1.00 97.44 105 ALA A CA 1
ATOM 819 C C . ALA A 1 105 ? -5.434 5.310 2.065 1.00 97.44 105 ALA A C 1
ATOM 821 O O . ALA A 1 105 ? -5.462 4.973 0.886 1.00 97.44 105 ALA A O 1
ATOM 822 N N . LEU A 1 106 ? -5.966 6.459 2.485 1.00 98.06 106 LEU A N 1
ATOM 823 C CA . LEU A 1 106 ? -6.561 7.438 1.583 1.00 98.06 106 LEU A CA 1
ATOM 824 C C . LEU A 1 106 ? -5.504 8.019 0.642 1.00 98.06 106 LEU A C 1
ATOM 826 O O . LEU A 1 106 ? -5.715 8.036 -0.567 1.00 98.06 106 LEU A O 1
ATOM 830 N N . TYR A 1 107 ? -4.356 8.429 1.188 1.00 97.69 107 TYR A N 1
ATOM 831 C CA . TYR A 1 107 ? -3.251 8.985 0.409 1.00 97.69 107 TYR A CA 1
ATOM 832 C C . TYR A 1 107 ? -2.724 7.995 -0.634 1.00 97.69 107 TYR A C 1
ATOM 834 O O . TYR A 1 107 ? -2.512 8.349 -1.789 1.00 97.69 107 TYR A O 1
ATOM 842 N N . LEU A 1 108 ? -2.534 6.736 -0.233 1.00 97.50 108 LEU A N 1
ATOM 843 C CA . LEU A 1 108 ? -2.036 5.673 -1.103 1.00 97.50 108 LEU A CA 1
ATOM 844 C C . LEU A 1 108 ? -3.139 5.022 -1.950 1.00 97.50 108 LEU A C 1
ATOM 846 O O . LEU A 1 108 ? -2.840 4.125 -2.731 1.00 97.50 108 LEU A O 1
ATOM 850 N N . GLY A 1 109 ? -4.406 5.418 -1.819 1.00 97.81 109 GLY A N 1
ATOM 851 C CA . GLY A 1 109 ? -5.514 4.800 -2.552 1.00 97.81 109 GLY A CA 1
ATOM 852 C C . GLY A 1 109 ? -5.651 3.298 -2.278 1.00 97.81 109 GLY A C 1
ATOM 853 O O . GLY A 1 109 ? -5.638 2.496 -3.209 1.00 97.81 109 GLY A O 1
ATOM 854 N N . VAL A 1 110 ? -5.745 2.910 -1.004 1.00 98.00 110 VAL A N 1
ATOM 855 C CA . VAL A 1 110 ? -5.875 1.516 -0.547 1.00 98.00 110 VAL A CA 1
ATOM 856 C C . VAL A 1 110 ? -7.299 1.268 -0.025 1.00 98.00 110 VAL A C 1
ATOM 858 O O . VAL A 1 110 ? -7.535 1.316 1.186 1.00 98.00 110 VAL A O 1
ATOM 861 N N . PRO A 1 111 ? -8.283 1.018 -0.913 1.00 96.31 111 PRO A N 1
ATOM 862 C CA . PRO A 1 111 ? -9.703 0.978 -0.549 1.00 96.31 111 PRO A CA 1
ATOM 863 C C . PRO A 1 111 ? -10.030 -0.117 0.470 1.00 96.31 111 PRO A C 1
ATOM 865 O O . PRO A 1 111 ? -10.781 0.127 1.408 1.00 96.31 111 PRO A O 1
ATOM 868 N N . ARG A 1 112 ? -9.390 -1.286 0.358 1.00 95.00 112 ARG A N 1
ATOM 869 C CA . ARG A 1 112 ? -9.619 -2.418 1.273 1.00 95.00 112 ARG A CA 1
ATOM 870 C C . ARG A 1 112 ? -9.218 -2.101 2.718 1.00 95.00 112 ARG A C 1
ATOM 872 O O . ARG A 1 112 ? -9.867 -2.560 3.649 1.00 95.00 112 ARG A O 1
ATOM 879 N N . VAL A 1 113 ? -8.195 -1.265 2.921 1.00 95.19 113 VAL A N 1
ATOM 880 C CA . VAL A 1 113 ? -7.830 -0.785 4.266 1.00 95.19 113 VAL A CA 1
ATOM 881 C C . VAL A 1 113 ? -8.866 0.213 4.784 1.00 95.19 113 VAL A C 1
ATOM 883 O O . VAL A 1 113 ? -9.240 0.142 5.950 1.00 95.19 113 VAL A O 1
ATOM 886 N N . LEU A 1 114 ? -9.377 1.109 3.932 1.00 94.81 114 LEU A N 1
ATOM 887 C CA . LEU A 1 114 ? -10.426 2.062 4.320 1.00 94.81 114 LEU A CA 1
ATOM 888 C C . LEU A 1 114 ? -11.726 1.355 4.733 1.00 94.81 114 LEU A C 1
ATOM 890 O O . LEU A 1 114 ? -12.351 1.757 5.715 1.00 94.81 114 LEU A O 1
ATOM 894 N N . GLU A 1 115 ? -12.107 0.296 4.017 1.00 92.94 115 GLU A N 1
ATOM 895 C CA . GLU A 1 115 ? -13.249 -0.561 4.356 1.00 92.94 115 GLU A CA 1
ATOM 896 C C . GLU A 1 115 ? -13.072 -1.199 5.739 1.00 92.94 115 GLU A C 1
ATOM 898 O O . GLU A 1 115 ? -13.930 -1.025 6.605 1.00 92.94 115 GLU A O 1
ATOM 903 N N . LEU A 1 116 ? -11.918 -1.824 5.995 1.00 90.81 116 LEU A N 1
ATOM 904 C CA . LEU A 1 116 ? -11.602 -2.422 7.297 1.00 90.81 116 LEU A CA 1
ATOM 905 C C . LEU A 1 116 ? -11.574 -1.382 8.429 1.00 90.81 116 LEU A C 1
ATOM 907 O O . LEU A 1 116 ? -12.080 -1.639 9.521 1.00 90.81 116 LEU A O 1
ATOM 911 N N . CYS A 1 117 ? -11.036 -0.181 8.189 1.00 91.19 117 CYS A N 1
ATOM 912 C CA . CYS A 1 117 ? -11.080 0.901 9.175 1.00 91.19 117 CYS A CA 1
ATOM 913 C C . CYS A 1 117 ? -12.521 1.312 9.511 1.00 91.19 117 CYS A C 1
ATOM 915 O O . CYS A 1 117 ? -12.832 1.540 10.679 1.00 91.19 117 CYS A O 1
ATOM 917 N N . LYS A 1 118 ? -13.407 1.388 8.511 1.00 90.38 118 LYS A N 1
ATOM 918 C CA . LYS A 1 118 ? -14.822 1.729 8.711 1.00 90.38 118 LYS A CA 1
ATOM 919 C C . LYS A 1 118 ? -15.560 0.651 9.509 1.00 90.38 118 LYS A C 1
ATOM 921 O O . LYS A 1 118 ? -16.298 0.978 10.435 1.00 90.38 118 LYS A O 1
ATOM 926 N N . GLU A 1 119 ? -15.333 -0.623 9.194 1.00 87.81 119 GLU A N 1
ATOM 927 C CA . GLU A 1 119 ? -15.913 -1.748 9.939 1.00 87.81 119 GLU A CA 1
ATOM 928 C C . GLU A 1 119 ? -15.519 -1.713 11.422 1.00 87.81 119 GLU A C 1
ATOM 930 O O . GLU A 1 119 ? -16.355 -1.906 12.307 1.00 87.81 119 GLU A O 1
ATOM 935 N N . GLU A 1 120 ? -14.254 -1.406 11.710 1.00 86.38 120 GLU A N 1
ATOM 936 C CA . GLU A 1 120 ? -13.743 -1.321 13.078 1.00 86.38 120 GLU A CA 1
ATOM 937 C C . GLU A 1 120 ? -14.260 -0.085 13.834 1.00 86.38 120 GLU A C 1
ATOM 939 O O . GLU A 1 120 ? -14.519 -0.164 15.038 1.00 86.38 120 GLU A O 1
ATOM 944 N N . GLU A 1 121 ? -14.476 1.047 13.158 1.00 87.56 121 GLU A N 1
ATOM 945 C CA . GLU A 1 121 ? -15.182 2.194 13.745 1.00 87.56 121 GLU A CA 1
ATOM 946 C C . GLU A 1 121 ? -16.625 1.851 14.113 1.00 87.56 121 GLU A C 1
ATOM 948 O O . GLU A 1 121 ? -17.078 2.164 15.218 1.00 87.56 121 GLU A O 1
ATOM 953 N N . ASP A 1 122 ? -17.349 1.207 13.200 1.00 86.94 122 ASP A N 1
ATOM 954 C CA . ASP A 1 122 ? -18.746 0.844 13.410 1.00 86.94 122 ASP A CA 1
ATOM 955 C C . ASP A 1 122 ? -18.883 -0.203 14.521 1.00 86.94 122 ASP A C 1
ATOM 957 O O . ASP A 1 122 ? -19.791 -0.101 15.350 1.00 86.94 122 ASP A O 1
ATOM 961 N N . ARG A 1 123 ? -17.938 -1.148 14.623 1.00 83.62 123 ARG A N 1
ATOM 962 C CA . ARG A 1 123 ? -17.842 -2.078 15.757 1.00 83.62 123 ARG A CA 1
ATOM 963 C C . ARG A 1 123 ? -17.679 -1.333 17.083 1.00 83.62 123 ARG A C 1
ATOM 965 O O . ARG A 1 123 ? -18.451 -1.569 18.010 1.00 83.62 123 ARG A O 1
ATOM 972 N N . LYS A 1 124 ? -16.736 -0.388 17.163 1.00 81.88 124 LYS A N 1
ATOM 973 C CA . LYS A 1 124 ? -16.488 0.403 18.384 1.00 81.88 124 LYS A CA 1
ATOM 974 C C . LYS A 1 124 ? -17.694 1.257 18.798 1.00 81.88 124 LYS A C 1
ATOM 976 O O . LYS A 1 124 ? -17.921 1.423 19.993 1.00 81.88 124 LYS A O 1
ATOM 981 N N . LYS A 1 125 ? -18.472 1.788 17.844 1.00 82.56 125 LYS A N 1
ATOM 982 C CA . LYS A 1 125 ? -19.723 2.528 18.125 1.00 82.56 125 LYS A CA 1
ATOM 983 C C . LYS A 1 125 ? -20.815 1.611 18.690 1.00 82.56 125 LYS A C 1
ATOM 985 O O . LYS A 1 125 ? -21.494 1.962 19.647 1.00 82.56 125 LYS A O 1
ATOM 990 N N . ARG A 1 126 ? -20.961 0.398 18.146 1.00 80.62 126 ARG A N 1
ATOM 991 C CA . ARG A 1 126 ? -21.934 -0.590 18.656 1.00 80.62 126 ARG A CA 1
ATOM 992 C C . ARG A 1 126 ? -21.589 -1.067 20.068 1.00 80.62 126 ARG A C 1
ATOM 994 O O . ARG A 1 126 ? -22.492 -1.283 20.874 1.00 80.62 126 ARG A O 1
ATOM 1001 N N . GLU A 1 127 ? -20.298 -1.207 20.366 1.00 77.44 127 GLU A N 1
ATOM 1002 C CA . GLU A 1 127 ? -19.799 -1.560 21.701 1.00 77.44 127 GLU A CA 1
ATOM 1003 C C . GLU A 1 127 ? -20.084 -0.465 22.739 1.00 77.44 127 GLU A C 1
ATOM 1005 O O . GLU A 1 127 ? -20.421 -0.795 23.876 1.00 77.44 127 GLU A O 1
ATOM 1010 N N . SER A 1 128 ? -20.022 0.820 22.362 1.00 72.50 128 SER A N 1
ATOM 1011 C CA . SER A 1 128 ? -20.404 1.919 23.263 1.00 72.50 128 SER A CA 1
ATOM 1012 C C . SER A 1 128 ? -21.915 2.040 23.474 1.00 72.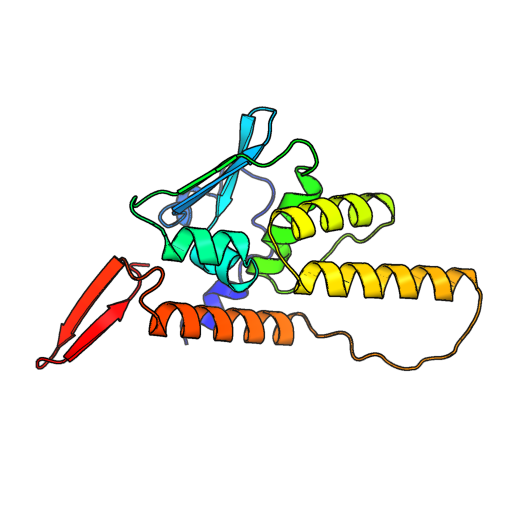50 128 SER A C 1
ATOM 1014 O O . SER A 1 128 ? -22.337 2.439 24.557 1.00 72.50 128 SER A O 1
ATOM 1016 N N . ASP A 1 129 ? -22.722 1.655 22.482 1.00 75.81 129 ASP A N 1
ATOM 1017 C CA . ASP A 1 129 ? -24.185 1.819 22.496 1.00 75.81 129 ASP A CA 1
ATOM 1018 C C . ASP A 1 129 ? -24.942 0.590 23.048 1.00 75.81 129 ASP A C 1
ATOM 1020 O O . ASP A 1 129 ? -26.175 0.556 23.056 1.00 75.81 129 ASP A O 1
ATOM 1024 N N . GLY A 1 130 ? -24.233 -0.454 23.497 1.00 61.19 130 GLY A N 1
ATOM 1025 C CA . GLY A 1 130 ? -24.816 -1.634 24.158 1.00 61.19 130 GLY A CA 1
ATOM 1026 C C . GLY A 1 130 ? -25.728 -2.514 23.283 1.00 61.19 130 GLY A C 1
ATOM 1027 O O . GLY A 1 130 ? -26.353 -3.452 23.786 1.00 61.19 130 GLY A O 1
ATOM 1028 N N . SER A 1 131 ? -25.820 -2.252 21.975 1.00 58.72 131 SER A N 1
ATOM 1029 C CA . SER A 1 131 ? -26.725 -2.958 21.061 1.00 58.72 131 SER A CA 1
ATOM 1030 C C . SER A 1 131 ? -26.126 -4.274 20.551 1.00 58.72 131 SER A C 1
ATOM 1032 O O . SER A 1 131 ? -25.345 -4.304 19.603 1.00 58.72 131 SER A O 1
ATOM 1034 N N . LYS A 1 132 ? -26.558 -5.399 21.139 1.00 52.53 132 LYS A N 1
ATOM 1035 C CA . LYS A 1 132 ? -26.235 -6.779 20.715 1.00 52.53 132 LYS A CA 1
ATOM 1036 C C . LYS A 1 132 ? -27.029 -7.241 19.478 1.00 52.53 132 LYS A C 1
ATOM 1038 O O . LYS A 1 132 ? -27.675 -8.286 19.522 1.00 52.53 132 LYS A O 1
ATOM 1043 N N . LYS A 1 133 ? -27.025 -6.495 18.371 1.00 49.34 133 LYS A N 1
ATOM 1044 C CA . LYS A 1 133 ? -27.512 -7.042 17.091 1.00 49.34 133 LYS A CA 1
ATOM 1045 C C . LYS A 1 133 ? -26.322 -7.505 16.264 1.00 49.34 133 LYS A C 1
ATOM 1047 O O . LYS A 1 133 ? -25.677 -6.722 15.574 1.00 49.34 133 LYS A O 1
ATOM 1052 N N . VAL A 1 134 ? -26.022 -8.792 16.412 1.00 49.41 134 VAL A N 1
ATOM 1053 C CA . VAL A 1 134 ? -25.063 -9.519 15.585 1.00 49.41 134 VAL A CA 1
ATOM 1054 C C . VAL A 1 134 ? -25.741 -9.785 14.242 1.00 49.41 134 VAL A C 1
ATOM 1056 O O . VAL A 1 134 ? -26.381 -10.810 14.048 1.00 49.41 134 VAL A O 1
ATOM 1059 N N . GLU A 1 135 ? -25.650 -8.828 13.324 1.00 49.53 135 GLU A N 1
ATOM 1060 C CA . GLU A 1 135 ? -25.489 -9.214 11.927 1.00 49.53 135 GLU A CA 1
ATOM 1061 C C . GLU A 1 135 ? -23.991 -9.433 11.750 1.00 49.53 135 GLU A C 1
ATOM 1063 O O . GLU A 1 135 ? -23.205 -8.485 11.837 1.00 49.53 135 GLU A O 1
ATOM 1068 N N . GLU A 1 136 ? -23.592 -10.697 11.608 1.00 48.66 136 GLU A N 1
ATOM 1069 C CA . GLU A 1 136 ? -22.239 -11.071 11.210 1.00 48.66 136 GLU A CA 1
ATOM 1070 C C . GLU A 1 136 ? -22.002 -10.525 9.795 1.00 48.66 136 GLU A C 1
ATOM 1072 O O . GLU A 1 136 ? -22.179 -11.225 8.799 1.00 48.66 136 GLU A O 1
ATOM 1077 N N . MET A 1 137 ? -21.623 -9.249 9.674 1.00 50.62 137 MET A N 1
ATOM 1078 C CA . MET A 1 137 ? -20.888 -8.813 8.492 1.00 50.62 137 MET A CA 1
ATOM 1079 C C . MET A 1 137 ? -19.641 -9.687 8.464 1.00 50.62 137 MET A C 1
ATOM 1081 O O . MET A 1 137 ? -18.802 -9.596 9.361 1.00 50.62 137 MET A O 1
ATOM 1085 N N . LYS A 1 138 ? -19.585 -10.612 7.500 1.00 55.44 138 LYS A N 1
ATOM 1086 C CA . LYS A 1 138 ? -18.437 -11.490 7.283 1.00 55.44 138 LYS A CA 1
ATOM 1087 C C . LYS A 1 138 ? -17.196 -10.614 7.168 1.00 55.44 138 LYS A C 1
ATOM 1089 O O . LYS A 1 138 ? -16.982 -9.988 6.134 1.00 55.44 138 LYS A O 1
ATOM 1094 N N . LYS A 1 139 ? -16.400 -10.575 8.236 1.00 65.38 139 LYS A N 1
ATOM 1095 C CA . LYS A 1 139 ? -15.072 -9.979 8.209 1.00 65.38 139 LYS A CA 1
ATOM 1096 C C . LYS A 1 139 ? -14.277 -10.759 7.173 1.00 65.38 139 LYS A C 1
ATOM 1098 O O . LYS A 1 139 ? -14.095 -11.965 7.342 1.00 65.38 139 LYS A O 1
ATOM 1103 N N . ILE A 1 140 ? -13.861 -10.084 6.106 1.00 71.50 140 ILE A N 1
ATOM 1104 C CA . ILE A 1 140 ? -13.021 -10.706 5.085 1.00 71.50 140 ILE A CA 1
ATOM 1105 C C . ILE A 1 140 ? -11.735 -11.153 5.783 1.00 71.50 140 ILE A C 1
ATOM 1107 O O . ILE A 1 140 ? -11.073 -10.348 6.446 1.00 71.50 140 ILE A O 1
ATOM 1111 N N . SER A 1 141 ? -11.418 -12.442 5.699 1.00 85.56 141 SER A N 1
ATOM 1112 C CA . SER A 1 141 ? -10.268 -13.004 6.405 1.00 85.56 141 SER A CA 1
ATOM 1113 C C . SER A 1 141 ? -8.957 -12.510 5.788 1.00 85.56 141 SER A C 1
ATOM 1115 O O . SER A 1 141 ? -8.910 -12.107 4.624 1.00 85.56 141 SER A O 1
ATOM 1117 N N . ALA A 1 142 ? -7.857 -12.575 6.542 1.00 85.88 142 ALA A N 1
ATOM 1118 C CA . ALA A 1 142 ? -6.536 -12.254 5.997 1.00 85.88 142 ALA A CA 1
ATOM 1119 C C . ALA A 1 142 ? -6.188 -13.130 4.774 1.00 85.88 142 ALA A C 1
ATOM 1121 O O . ALA A 1 142 ? -5.571 -12.655 3.823 1.00 85.88 142 ALA A O 1
ATOM 1122 N N . GLU A 1 143 ? -6.651 -14.385 4.758 1.00 86.62 143 GLU A N 1
ATOM 1123 C CA . GLU A 1 143 ? -6.486 -15.300 3.624 1.00 86.62 143 GLU A CA 1
ATOM 1124 C C . GLU A 1 143 ? -7.249 -14.814 2.386 1.00 86.62 143 GLU A C 1
ATOM 1126 O O . GLU A 1 143 ? -6.696 -14.788 1.288 1.00 86.62 143 GLU A O 1
ATOM 1131 N N . GLU A 1 144 ? -8.494 -14.363 2.551 1.00 89.38 144 GLU A N 1
ATOM 1132 C CA . GLU A 1 144 ? -9.296 -13.808 1.457 1.00 89.38 144 GLU A CA 1
ATOM 1133 C C . GLU A 1 144 ? -8.699 -12.496 0.925 1.00 89.38 144 GLU A C 1
ATOM 1135 O O . GLU A 1 144 ? -8.680 -12.267 -0.289 1.00 89.38 144 GLU A O 1
ATOM 1140 N N . GLN A 1 145 ? -8.157 -11.655 1.814 1.00 91.50 145 GLN A N 1
ATOM 1141 C CA . GLN A 1 145 ? -7.426 -10.445 1.430 1.00 91.50 145 GLN A CA 1
ATOM 1142 C C . GLN A 1 145 ? -6.167 -10.778 0.629 1.00 91.50 145 GLN A C 1
ATOM 1144 O O . GLN A 1 145 ? -5.879 -10.114 -0.373 1.00 91.50 145 GLN A O 1
ATOM 1149 N N . MET A 1 146 ? -5.442 -11.819 1.035 1.00 88.75 146 MET A N 1
ATOM 1150 C CA . MET A 1 146 ? -4.250 -12.270 0.330 1.00 88.75 146 MET A CA 1
ATOM 1151 C C . MET A 1 146 ? -4.590 -12.833 -1.048 1.00 88.75 146 MET A C 1
ATOM 1153 O O . MET A 1 146 ? -3.952 -12.483 -2.037 1.00 88.75 146 MET A O 1
ATOM 1157 N N . GLU A 1 147 ? -5.645 -13.639 -1.141 1.00 89.75 147 GLU A N 1
ATOM 1158 C CA . GLU A 1 147 ? -6.113 -14.186 -2.411 1.00 89.75 147 GLU A CA 1
ATOM 1159 C C . GLU A 1 147 ? -6.564 -13.075 -3.372 1.00 89.75 147 GLU A C 1
ATOM 1161 O O . GLU A 1 147 ? -6.282 -13.122 -4.570 1.00 89.75 147 GLU A O 1
ATOM 1166 N N . ALA A 1 148 ? -7.209 -12.025 -2.857 1.00 92.31 148 ALA A N 1
ATOM 1167 C CA . ALA A 1 148 ? -7.519 -10.841 -3.649 1.00 92.31 148 ALA A CA 1
ATOM 1168 C C . ALA A 1 148 ? -6.249 -10.118 -4.136 1.00 92.31 148 ALA A C 1
ATOM 1170 O O . ALA A 1 148 ? -6.180 -9.755 -5.309 1.00 92.31 148 ALA A O 1
ATOM 1171 N N . SER A 1 149 ? -5.222 -9.968 -3.291 1.00 91.50 149 SER A N 1
ATOM 1172 C CA . SER A 1 149 ? -3.931 -9.396 -3.704 1.00 91.50 149 SER A CA 1
ATOM 1173 C C . SER A 1 149 ? -3.240 -10.246 -4.776 1.00 91.50 149 SER A C 1
ATOM 1175 O O . SER A 1 149 ? -2.768 -9.704 -5.771 1.00 91.50 149 SER A O 1
ATOM 1177 N N . LEU A 1 150 ? -3.231 -11.576 -4.637 1.00 89.44 150 LEU A N 1
ATOM 1178 C CA . LEU A 1 150 ? -2.667 -12.488 -5.637 1.00 89.44 150 LEU A CA 1
ATOM 1179 C C . LEU A 1 150 ? -3.391 -12.384 -6.982 1.00 89.44 150 LEU A C 1
ATOM 1181 O O . LEU A 1 150 ? -2.740 -12.383 -8.028 1.00 89.44 150 LEU A O 1
ATOM 1185 N N . ARG A 1 151 ? -4.724 -12.271 -6.971 1.00 92.62 151 ARG A N 1
ATOM 1186 C CA . ARG A 1 151 ? -5.512 -12.021 -8.185 1.00 92.62 151 ARG A CA 1
ATOM 1187 C C . ARG A 1 151 ? -5.131 -10.695 -8.842 1.00 92.62 151 ARG A C 1
ATOM 1189 O O . ARG A 1 151 ? -4.902 -10.686 -10.048 1.00 92.62 151 ARG A O 1
ATOM 1196 N N . SER A 1 152 ? -4.976 -9.622 -8.065 1.00 92.12 152 SER A N 1
ATOM 1197 C CA . SER A 1 152 ? -4.504 -8.331 -8.585 1.00 92.12 152 SER A CA 1
ATOM 1198 C C . SER A 1 152 ? -3.105 -8.428 -9.200 1.00 92.12 152 SER A C 1
ATOM 1200 O O . SER A 1 152 ? -2.895 -7.924 -10.295 1.00 92.12 152 SER A O 1
ATOM 1202 N N . ILE A 1 153 ? -2.157 -9.116 -8.553 1.00 87.75 153 ILE A N 1
ATOM 1203 C CA . ILE A 1 153 ? -0.794 -9.305 -9.089 1.00 87.75 153 ILE A CA 1
ATOM 1204 C C . ILE A 1 153 ? -0.829 -10.042 -10.432 1.00 87.75 153 ILE A C 1
ATOM 1206 O O . ILE A 1 153 ? -0.173 -9.626 -11.381 1.00 87.75 153 ILE A O 1
ATOM 1210 N N . ARG A 1 154 ? -1.623 -11.116 -10.537 1.00 86.81 154 ARG A N 1
ATOM 1211 C CA . ARG A 1 154 ? -1.781 -11.859 -11.798 1.00 86.81 154 ARG A CA 1
ATOM 1212 C C . ARG A 1 154 ? -2.358 -10.988 -12.909 1.00 86.81 154 ARG A C 1
ATOM 1214 O O . ARG A 1 154 ? -1.929 -11.123 -14.049 1.00 86.81 154 ARG A O 1
ATOM 1221 N N . GLN A 1 155 ? -3.313 -10.120 -12.579 1.00 89.88 155 GLN A N 1
ATOM 1222 C CA . GLN A 1 155 ? -3.889 -9.183 -13.539 1.00 89.88 155 GLN A CA 1
ATOM 1223 C C . GLN A 1 155 ? -2.848 -8.161 -14.009 1.00 89.88 155 GLN A C 1
ATOM 1225 O O . GLN A 1 155 ? -2.701 -7.963 -15.209 1.00 89.88 155 GLN A O 1
ATOM 1230 N N . LEU A 1 156 ? -2.074 -7.586 -13.084 1.00 86.81 156 LEU A N 1
ATOM 1231 C CA . LEU A 1 156 ? -0.990 -6.659 -13.416 1.00 86.81 156 LEU A CA 1
ATOM 1232 C C . LEU A 1 156 ? 0.035 -7.310 -14.355 1.00 86.81 156 LEU A C 1
ATOM 1234 O O . LEU A 1 156 ? 0.403 -6.713 -15.360 1.00 86.81 156 LEU A O 1
ATOM 1238 N N . TRP A 1 157 ? 0.422 -8.563 -14.107 1.00 84.81 157 TRP A N 1
ATOM 1239 C CA . TRP A 1 157 ? 1.294 -9.304 -15.024 1.00 84.81 157 TRP A CA 1
ATOM 1240 C C . TRP A 1 157 ? 0.666 -9.571 -16.390 1.00 84.81 157 TRP A C 1
ATOM 1242 O O . TRP A 1 157 ? 1.351 -9.464 -17.402 1.00 84.81 157 TRP A O 1
ATOM 1252 N N . ALA A 1 158 ? -0.628 -9.897 -16.446 1.00 84.56 158 ALA A N 1
ATOM 1253 C CA . ALA A 1 158 ? -1.330 -10.071 -17.718 1.00 84.56 158 ALA A CA 1
ATOM 1254 C C . ALA A 1 158 ? -1.373 -8.769 -18.543 1.00 84.56 158 ALA A C 1
ATOM 1256 O O . ALA A 1 158 ? -1.441 -8.819 -19.768 1.00 84.56 158 ALA A O 1
ATOM 1257 N N . GLU A 1 159 ? -1.296 -7.618 -17.875 1.00 85.69 159 GLU A N 1
ATOM 1258 C CA . GLU A 1 159 ? -1.194 -6.285 -18.477 1.00 85.69 159 GLU A CA 1
ATOM 1259 C C . GLU A 1 159 ? 0.261 -5.859 -18.765 1.00 85.69 159 GLU A C 1
ATOM 1261 O O . GLU A 1 159 ? 0.489 -4.742 -19.221 1.00 85.69 159 GLU A O 1
ATOM 1266 N N . GLY A 1 160 ? 1.251 -6.725 -18.506 1.00 78.81 160 GLY A N 1
ATOM 1267 C CA . GLY A 1 160 ? 2.681 -6.432 -18.680 1.00 78.81 160 GLY A CA 1
ATOM 1268 C C . GLY A 1 160 ? 3.277 -5.523 -17.597 1.00 78.81 160 GLY A C 1
ATOM 1269 O O . GLY A 1 160 ? 4.415 -5.073 -17.712 1.00 78.81 160 GLY A O 1
ATOM 1270 N N . VAL A 1 161 ? 2.532 -5.236 -16.528 1.00 80.12 161 VAL A N 1
ATOM 1271 C CA . VAL A 1 161 ? 2.955 -4.328 -15.461 1.00 80.12 161 VAL A CA 1
ATOM 1272 C C . VAL A 1 161 ? 3.891 -5.042 -14.487 1.00 80.12 161 VAL A C 1
ATOM 1274 O O . VAL A 1 161 ? 3.539 -6.048 -13.870 1.00 80.12 161 VAL A O 1
ATOM 1277 N N . GLY A 1 162 ? 5.080 -4.467 -14.288 1.00 70.38 162 GLY A N 1
ATOM 1278 C CA . GLY A 1 162 ? 6.077 -4.993 -13.353 1.00 70.38 162 GLY A CA 1
ATOM 1279 C C . GLY A 1 162 ? 6.819 -6.232 -13.859 1.00 70.38 162 GLY A C 1
ATOM 1280 O O . GLY A 1 162 ? 7.441 -6.910 -13.044 1.00 70.38 162 GLY A O 1
ATOM 1281 N N . CYS A 1 163 ? 6.741 -6.517 -15.161 1.00 67.44 163 CYS A N 1
ATOM 1282 C CA . CYS A 1 163 ? 7.595 -7.483 -15.838 1.00 67.44 163 CYS A CA 1
ATOM 1283 C C . CYS A 1 163 ? 8.880 -6.784 -16.306 1.00 67.44 163 CYS A C 1
ATOM 1285 O O . CYS A 1 163 ? 8.809 -5.781 -17.012 1.00 67.44 163 CYS A O 1
ATOM 1287 N N . ASP A 1 164 ? 10.036 -7.287 -15.889 1.00 65.69 164 ASP A N 1
ATOM 1288 C CA . ASP A 1 164 ? 11.370 -6.805 -16.279 1.00 65.69 164 ASP A CA 1
ATOM 1289 C C . ASP A 1 164 ? 12.140 -7.835 -17.123 1.00 65.69 164 ASP A C 1
ATOM 1291 O O . ASP A 1 164 ? 13.187 -7.511 -17.680 1.00 65.69 164 ASP A O 1
ATOM 1295 N N . VAL A 1 165 ? 11.592 -9.046 -17.289 1.00 60.06 165 VAL A N 1
ATOM 1296 C CA . VAL A 1 165 ? 12.169 -10.103 -18.121 1.00 60.06 165 VAL A CA 1
ATOM 1297 C C . VAL A 1 165 ? 11.148 -10.610 -19.133 1.00 60.06 165 VAL A C 1
ATOM 1299 O O . VAL A 1 165 ? 10.011 -10.944 -18.793 1.00 60.06 165 VAL A O 1
ATOM 1302 N N . GLU A 1 166 ? 11.598 -10.739 -20.377 1.00 68.62 166 GLU A N 1
ATOM 1303 C CA . GLU A 1 166 ? 10.916 -11.480 -21.433 1.00 68.62 166 GLU A CA 1
ATOM 1304 C C . GLU A 1 166 ? 11.649 -12.806 -21.663 1.00 68.62 166 GLU A C 1
ATOM 1306 O O . GLU A 1 166 ? 12.850 -12.839 -21.930 1.00 68.62 166 GLU A O 1
ATOM 1311 N N . LEU A 1 167 ? 10.931 -13.918 -21.535 1.00 69.44 167 LEU A N 1
ATOM 1312 C CA . LEU A 1 167 ? 11.432 -15.252 -21.843 1.00 69.44 167 LEU A CA 1
ATOM 1313 C C . LEU A 1 167 ? 10.792 -15.717 -23.145 1.00 69.44 167 LEU A C 1
ATOM 1315 O O . LEU A 1 167 ? 9.581 -15.910 -23.198 1.00 69.44 167 LEU A O 1
ATOM 1319 N N . GLU A 1 168 ? 11.591 -15.933 -24.183 1.00 71.88 168 GLU A N 1
ATOM 1320 C CA . GLU A 1 168 ? 11.121 -16.553 -25.420 1.00 71.88 168 GLU A CA 1
ATOM 1321 C C . GLU A 1 168 ? 11.443 -18.052 -25.410 1.00 71.88 168 GLU A C 1
ATOM 1323 O O . GLU A 1 168 ? 12.602 -18.456 -25.297 1.00 71.88 168 GLU A O 1
ATOM 1328 N N . ALA A 1 169 ? 10.414 -18.889 -25.539 1.00 64.88 169 ALA A N 1
ATOM 1329 C CA . ALA A 1 169 ? 10.559 -20.330 -25.709 1.00 64.88 169 ALA A CA 1
ATOM 1330 C C . ALA A 1 169 ? 9.666 -20.802 -26.857 1.00 64.88 169 ALA A C 1
ATOM 1332 O O . ALA A 1 169 ? 8.466 -20.538 -26.866 1.00 64.88 169 ALA A O 1
ATOM 1333 N N . GLU A 1 170 ? 10.260 -21.496 -27.831 1.00 75.94 170 GLU A N 1
ATOM 1334 C CA . GLU A 1 170 ? 9.554 -22.031 -29.009 1.00 75.94 170 GLU A CA 1
ATOM 1335 C C . GLU A 1 170 ? 8.757 -20.967 -29.800 1.00 75.94 170 GLU A C 1
ATOM 1337 O O . GLU A 1 170 ? 7.724 -21.262 -30.398 1.00 75.94 170 GLU A O 1
ATOM 1342 N N . GLY A 1 171 ? 9.232 -19.714 -29.810 1.00 73.38 171 GLY A N 1
ATOM 1343 C CA . GLY A 1 171 ? 8.561 -18.584 -30.466 1.00 73.38 171 GLY A CA 1
ATOM 1344 C C . GLY A 1 171 ? 7.393 -17.983 -29.674 1.00 73.38 171 GLY A C 1
ATOM 1345 O O . GLY A 1 171 ? 6.679 -17.126 -30.194 1.00 73.38 171 GLY A O 1
ATOM 1346 N N . ILE A 1 172 ? 7.178 -18.419 -28.428 1.00 73.12 172 ILE A N 1
ATOM 1347 C CA . ILE A 1 172 ? 6.210 -17.840 -27.490 1.00 73.12 172 ILE A CA 1
ATOM 1348 C C . ILE A 1 172 ? 6.965 -16.971 -26.482 1.00 73.12 172 ILE A C 1
ATOM 1350 O O . ILE A 1 172 ? 7.886 -17.451 -25.822 1.00 73.12 172 ILE A O 1
ATOM 1354 N N . VAL A 1 173 ? 6.547 -15.710 -26.341 1.00 73.31 173 VAL A N 1
ATOM 1355 C CA . VAL A 1 173 ? 7.120 -14.751 -25.384 1.00 73.31 173 VAL A CA 1
ATOM 1356 C C . VAL A 1 173 ? 6.308 -14.743 -24.090 1.00 73.31 173 VAL A C 1
ATOM 1358 O O . VAL A 1 173 ? 5.090 -14.549 -24.101 1.00 73.31 173 VAL A O 1
ATOM 1361 N N . TYR A 1 174 ? 6.993 -14.926 -22.966 1.00 70.69 174 TYR A N 1
ATOM 1362 C CA . TYR A 1 174 ? 6.456 -14.849 -21.614 1.00 70.69 174 TYR A CA 1
ATOM 1363 C C . TYR A 1 174 ? 7.038 -13.629 -20.908 1.00 70.69 174 TYR A C 1
ATOM 1365 O O . TYR A 1 174 ? 8.251 -13.456 -20.881 1.00 70.69 174 TYR A O 1
ATOM 1373 N N . HIS A 1 175 ? 6.187 -12.823 -20.285 1.00 65.25 175 HIS A N 1
ATOM 1374 C CA . HIS A 1 175 ? 6.615 -11.670 -19.497 1.00 65.25 175 HIS A CA 1
ATOM 1375 C C . HIS A 1 175 ? 6.626 -12.065 -18.017 1.00 65.25 175 HIS A C 1
ATOM 1377 O O . HIS A 1 175 ? 5.652 -12.628 -17.509 1.00 65.25 175 HIS A O 1
ATOM 1383 N N . GLY A 1 176 ? 7.733 -11.811 -17.325 1.00 58.91 176 GLY A N 1
ATOM 1384 C CA . GLY A 1 176 ? 7.946 -12.190 -15.930 1.00 58.91 176 GLY A CA 1
ATOM 1385 C C . GLY A 1 176 ? 8.713 -11.127 -15.154 1.00 58.91 176 GLY A C 1
ATOM 1386 O O . GLY A 1 176 ? 9.199 -10.160 -15.735 1.00 58.91 176 GLY A O 1
ATOM 1387 N N . LYS A 1 177 ? 8.790 -11.305 -13.831 1.00 59.62 177 LYS A N 1
ATOM 1388 C CA . LYS A 1 177 ? 9.656 -10.508 -12.958 1.00 59.62 177 LYS A CA 1
ATOM 1389 C C . LYS A 1 177 ? 10.854 -11.349 -12.513 1.00 59.62 177 LYS A C 1
ATOM 1391 O O . LYS A 1 177 ? 10.624 -12.472 -12.059 1.00 59.62 177 LYS A O 1
ATOM 1396 N N . GLU A 1 178 ? 12.079 -10.848 -12.636 1.00 47.38 178 GLU A N 1
ATOM 1397 C CA . GLU A 1 178 ? 13.271 -11.471 -12.048 1.00 47.38 178 GLU A CA 1
ATOM 1398 C C . GLU A 1 178 ? 13.139 -11.423 -10.513 1.00 47.38 178 GLU A C 1
ATOM 1400 O O . GLU A 1 178 ? 12.890 -10.364 -9.929 1.00 47.38 178 GLU A O 1
ATOM 1405 N N . ILE A 1 179 ? 13.201 -12.591 -9.861 1.00 46.09 179 ILE A N 1
ATOM 1406 C CA . ILE A 1 179 ? 13.097 -12.766 -8.398 1.00 46.09 179 ILE A CA 1
ATOM 1407 C C . ILE A 1 179 ? 14.408 -13.358 -7.893 1.00 46.09 179 ILE A C 1
ATOM 1409 O O . ILE A 1 179 ? 14.810 -14.397 -8.461 1.00 46.09 179 ILE A O 1
#

Sequence (179 aa):
MVLQGFFLQNHKFYIDNARLEQWSVLTDLTLVLEKGLSFQSHSLVLAAVSTVIQKMLQERTEEKMCLRLGPEVSGLGLSAVLEFAYTGNLTGLDRESLAQIQKAALYLGVPRVLELCKEEEDRKKRESDGSKKVEEMKKISAEEQMEASLRSIRQLWAEGVGCDVELEAEGIVYHGKEI

Organism: Pygocentrus nattereri (NCBI:txid42514)

Secondary structure (DSSP, 8-state):
--HHHHHHT-TT-SS-TTSGGGTGGG--EEEE-TTS-EEEE-HHHHHTT-HHHHHHHHT--SSSEEEEPPTT--HHHHHHHHHHHHHS------HHHHHHHHHHHHHTT-HHHHHHHHHHHHHHHHHHTT--------PPPHHHHHHHHHHHHHHHHHTTTT--EEEEETTEEEEE---

Foldseek 3Di:
DVVVVQLPPPPPPPDDPVPCVVPVPQFQEWEAEPVRDIDTDHLLLLVLQFPQSVVCLVVDDDSHYYHYFDNLADPLLQVQSRCCSRQVDGPDDDPVSLSNVCSNCVRRVRVSSVVVSVVVVVVVVCVVVVDPPDPCPPDQDSVNSVVSSVVSSVVCLVVLGQFPDWDDDPNDTHTHHDD